Protein AF-X0TCY0-F1 (afdb_monomer)

pLDDT: mean 92.56, std 8.71, range [59.94, 98.56]

Organism: NCBI:txid412755

Solvent-accessible surface area (backbone atoms only — not comparable to full-atom values): 6454 Å² total; per-residue (Å²): 136,82,58,41,29,69,53,52,57,74,66,61,34,48,42,77,73,47,70,64,44,73,56,98,92,43,75,34,24,48,36,76,62,49,68,42,81,52,75,36,72,48,102,78,69,76,62,90,75,84,87,73,56,91,95,53,85,83,79,42,33,34,67,39,31,38,50,35,50,77,89,43,71,47,78,56,75,75,55,64,82,42,45,78,70,76,48,79,80,80,65,59,70,43,55,47,57,42,70,48,58,53,103

Radius of gyration: 14.1 Å; Cα contacts (8 Å, |Δi|>4): 153; chains: 1; bounding box: 35×25×37 Å

InterPro domains:
  IPR011962 dCTP deaminase [PF22769] (52-103)
  IPR033704 dUTPase, trimeric [cd07557] (33-103)
  IPR036157 dUTPase-like superfamily [G3DSA:2.70.40.10] (1-103)
  IPR036157 dUTPase-like superfamily [SSF51283] (1-103)

Sequence (103 aa):
MILSGHTIRELQIISPFKERTKEFGMTHGLGPAGYDVRVEFDAIGCLS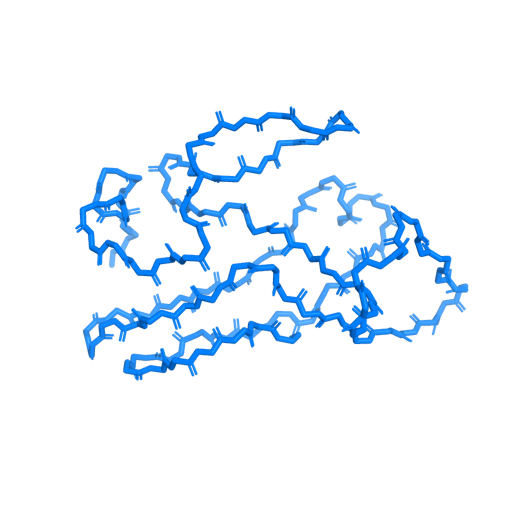VMNISSNGFLLCSTIEQFHMPDDVMGIVHDKSSWARKGLTVQNTVIEPGWCGYLT

Structure (mmCIF, N/CA/C/O backbone):
data_AF-X0TCY0-F1
#
_entry.id   AF-X0TCY0-F1
#
loop_
_atom_site.group_PDB
_atom_site.id
_atom_site.type_symbol
_atom_site.label_atom_id
_atom_site.label_alt_id
_atom_site.label_comp_id
_atom_site.label_asym_id
_atom_site.label_entity_id
_atom_site.label_seq_id
_atom_site.pdbx_PDB_ins_code
_atom_site.Cartn_x
_atom_site.Cartn_y
_atom_site.Cartn_z
_atom_site.occupancy
_atom_site.B_iso_or_equiv
_atom_site.auth_seq_id
_atom_site.auth_comp_id
_atom_site.auth_asym_id
_atom_site.auth_atom_id
_atom_site.pdbx_PDB_model_num
ATOM 1 N N . MET A 1 1 ? -17.075 5.766 1.710 1.00 91.38 1 MET A N 1
ATOM 2 C CA . MET A 1 1 ? -16.312 6.968 2.134 1.00 91.38 1 MET A CA 1
ATOM 3 C C . MET A 1 1 ? -14.829 6.629 2.092 1.00 91.38 1 MET A C 1
ATOM 5 O O . MET A 1 1 ? -14.519 5.447 2.115 1.00 91.38 1 MET A O 1
ATOM 9 N N . ILE A 1 2 ? -13.932 7.617 2.017 1.00 97.38 2 ILE A N 1
ATOM 10 C CA . ILE A 1 2 ? -12.482 7.378 2.126 1.00 97.38 2 ILE A CA 1
ATOM 11 C C . ILE A 1 2 ? -12.079 7.547 3.593 1.00 97.38 2 ILE A C 1
ATOM 13 O O . ILE A 1 2 ? -12.479 8.527 4.224 1.00 97.38 2 ILE A O 1
ATOM 17 N N . LEU A 1 3 ? -11.317 6.594 4.133 1.00 98.12 3 LEU A N 1
ATOM 18 C CA . LEU A 1 3 ? -10.829 6.662 5.508 1.00 98.12 3 LEU A CA 1
ATOM 19 C C . LEU A 1 3 ? -9.794 7.780 5.659 1.00 98.12 3 LEU A C 1
ATOM 21 O O . LEU A 1 3 ? -8.911 7.953 4.819 1.00 98.12 3 LEU A O 1
ATOM 25 N N . SER A 1 4 ? -9.889 8.530 6.756 1.00 98.44 4 SER A N 1
ATOM 26 C CA . SER A 1 4 ? -8.870 9.518 7.107 1.00 98.44 4 SER A CA 1
ATOM 27 C C . SER A 1 4 ? -7.579 8.829 7.554 1.00 98.44 4 SER A C 1
ATOM 29 O O . SER A 1 4 ? -7.606 7.699 8.041 1.00 98.44 4 SER A O 1
ATOM 31 N N . GLY A 1 5 ? -6.447 9.529 7.478 1.00 97.94 5 GLY A N 1
ATOM 32 C CA . GLY A 1 5 ? -5.181 9.029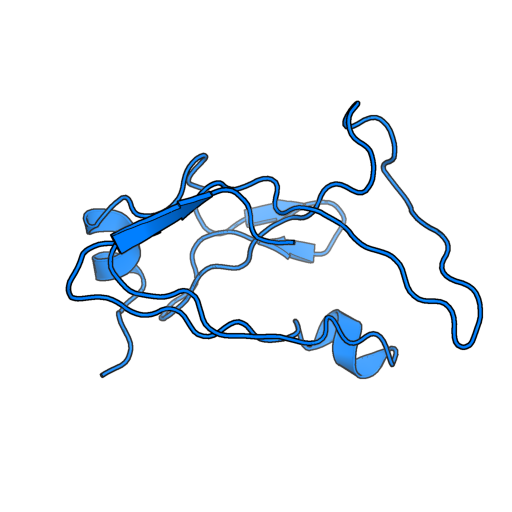 8.015 1.00 97.94 5 GLY A CA 1
ATOM 33 C C . GLY A 1 5 ? -5.262 8.696 9.511 1.00 97.94 5 GLY A C 1
ATOM 34 O O . GLY A 1 5 ? -4.673 7.719 9.957 1.00 97.94 5 GLY A O 1
ATOM 35 N N . HIS A 1 6 ? -6.053 9.450 10.283 1.00 98.19 6 HIS A N 1
ATOM 36 C CA . HIS A 1 6 ? -6.303 9.138 11.692 1.00 98.19 6 HIS A CA 1
ATOM 37 C C . HIS A 1 6 ? -6.982 7.776 11.851 1.00 98.19 6 HIS A C 1
ATOM 39 O O . HIS A 1 6 ? -6.500 6.933 12.597 1.00 98.19 6 HIS A O 1
ATOM 45 N N . THR A 1 7 ? -8.046 7.536 11.0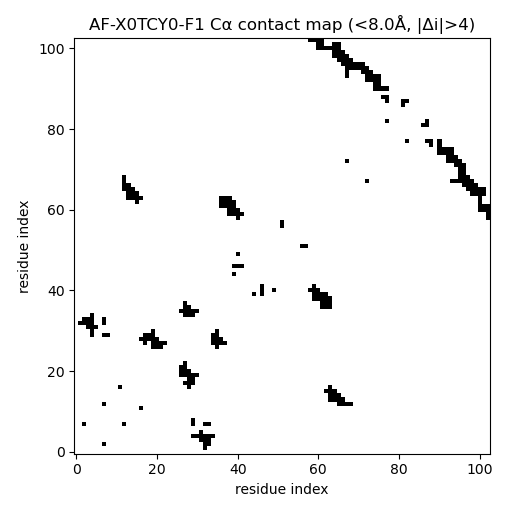85 1.00 98.38 7 THR A N 1
ATOM 46 C CA . THR A 1 7 ? -8.790 6.272 11.109 1.00 98.38 7 THR A CA 1
ATOM 47 C C . THR A 1 7 ? -7.926 5.099 10.646 1.00 98.38 7 THR A C 1
ATOM 49 O O . THR A 1 7 ? -7.926 4.053 11.282 1.00 98.38 7 THR A O 1
ATOM 52 N N . ILE A 1 8 ? -7.139 5.274 9.577 1.00 98.25 8 ILE A N 1
ATOM 53 C CA . ILE A 1 8 ? -6.198 4.246 9.096 1.00 98.25 8 ILE A CA 1
ATOM 54 C C . ILE A 1 8 ? -5.191 3.885 10.194 1.00 98.25 8 ILE A C 1
ATOM 56 O O . ILE A 1 8 ? -4.905 2.706 10.400 1.00 98.25 8 ILE A O 1
ATOM 60 N N . ARG A 1 9 ? -4.673 4.889 10.915 1.00 97.62 9 ARG A N 1
ATOM 61 C CA . ARG A 1 9 ? -3.785 4.670 12.059 1.00 97.62 9 ARG A CA 1
ATOM 62 C C . ARG A 1 9 ? -4.497 3.882 13.155 1.00 97.62 9 ARG A C 1
ATOM 64 O O . ARG A 1 9 ? -3.938 2.907 13.630 1.00 97.62 9 ARG A O 1
ATOM 71 N N . GLU A 1 10 ? -5.701 4.263 13.562 1.00 98.12 10 GLU A N 1
ATOM 72 C CA . GLU A 1 10 ? -6.418 3.589 14.656 1.00 98.12 10 GLU A CA 1
ATOM 73 C C . GLU A 1 10 ? -6.769 2.132 14.351 1.00 98.12 10 GLU A C 1
ATOM 75 O O . GLU A 1 10 ? -6.673 1.288 15.238 1.00 98.12 10 GLU A O 1
ATOM 80 N N . LEU A 1 11 ? -7.122 1.823 13.102 1.00 97.50 11 LEU A N 1
ATOM 81 C CA . LEU A 1 11 ? -7.499 0.468 12.696 1.00 97.50 11 LEU A CA 1
ATOM 82 C C . LEU A 1 11 ? -6.321 -0.520 12.679 1.00 97.50 11 LEU A C 1
ATOM 84 O O . LEU A 1 11 ? -6.558 -1.719 12.601 1.00 97.50 11 LEU A O 1
ATOM 88 N N . GLN A 1 12 ? -5.069 -0.042 12.741 1.00 96.88 12 GLN A N 1
ATOM 89 C CA . GLN A 1 12 ? -3.861 -0.885 12.796 1.00 96.88 12 GLN A CA 1
ATOM 90 C C . GLN A 1 12 ? -3.807 -1.964 11.690 1.00 96.88 12 GLN A C 1
ATOM 92 O O . GLN A 1 12 ? -3.285 -3.057 11.887 1.00 96.88 12 GLN A O 1
ATOM 97 N N . ILE A 1 13 ? -4.319 -1.630 10.499 1.00 97.38 13 ILE A N 1
ATOM 98 C CA . ILE A 1 13 ? -4.454 -2.542 9.347 1.00 97.38 13 ILE A CA 1
ATOM 99 C C . ILE A 1 13 ? -3.086 -3.003 8.813 1.00 97.38 13 ILE A C 1
ATOM 101 O O . ILE A 1 13 ? -2.978 -4.056 8.195 1.00 97.38 13 ILE A O 1
ATOM 105 N N . ILE A 1 14 ? -2.037 -2.200 9.008 1.00 98.31 14 ILE A N 1
ATOM 106 C CA . ILE A 1 14 ? -0.775 -2.292 8.265 1.00 98.31 14 ILE A CA 1
ATOM 107 C C . ILE A 1 14 ? 0.387 -2.536 9.229 1.00 98.31 14 ILE A C 1
ATOM 109 O O . ILE A 1 14 ? 0.552 -1.790 10.196 1.00 98.31 14 ILE A O 1
ATOM 113 N N . SER A 1 15 ? 1.235 -3.525 8.936 1.00 97.81 15 SER A N 1
ATOM 114 C CA . SER A 1 15 ? 2.433 -3.843 9.720 1.00 97.81 15 SER A CA 1
ATOM 115 C C . SER A 1 15 ? 3.641 -4.162 8.823 1.00 97.81 15 SER A C 1
ATOM 117 O O . SER A 1 15 ? 3.521 -5.018 7.956 1.00 97.81 15 SER A O 1
ATOM 119 N N . PRO A 1 16 ? 4.820 -3.540 9.014 1.00 97.25 16 PRO A N 1
ATOM 120 C CA . PRO A 1 16 ? 5.101 -2.506 10.002 1.00 97.25 16 PRO A CA 1
ATOM 121 C C . PRO A 1 16 ? 4.448 -1.168 9.630 1.00 97.25 16 PRO A C 1
ATOM 123 O O . PRO A 1 16 ? 4.606 -0.667 8.518 1.00 97.25 16 PRO A O 1
ATOM 126 N N . PHE A 1 17 ? 3.773 -0.543 10.595 1.00 98.00 17 PHE A N 1
ATOM 127 C CA . PHE A 1 17 ? 3.201 0.787 10.409 1.00 98.00 17 PHE A CA 1
ATOM 128 C C . PHE A 1 17 ? 4.287 1.870 10.453 1.00 98.00 17 PHE A C 1
ATOM 130 O O . PHE A 1 17 ? 5.160 1.875 11.330 1.00 98.00 17 PHE A O 1
ATOM 137 N N . LYS A 1 18 ? 4.220 2.827 9.528 1.00 98.00 18 LYS A N 1
ATOM 138 C CA . LYS A 1 18 ? 5.101 3.993 9.468 1.00 98.00 18 LYS A CA 1
ATOM 139 C C . LYS A 1 18 ? 4.293 5.277 9.381 1.00 98.00 18 LYS A C 1
ATOM 141 O O . LYS A 1 18 ? 3.442 5.455 8.509 1.00 98.00 18 LYS A O 1
ATOM 146 N N . GLU A 1 19 ? 4.643 6.215 10.254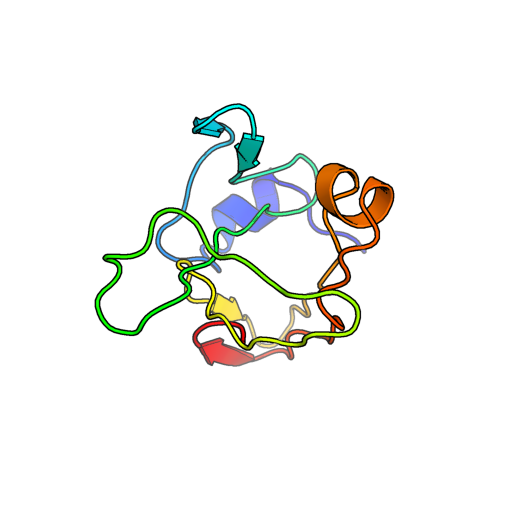 1.00 97.75 19 GLU A N 1
ATOM 147 C CA . GLU A 1 19 ? 4.280 7.614 10.067 1.00 97.75 19 GLU A CA 1
ATOM 148 C C . GLU A 1 19 ? 4.896 8.166 8.786 1.00 97.75 19 GLU A C 1
ATOM 150 O O . GLU A 1 19 ? 5.884 7.635 8.266 1.00 97.75 19 GLU A O 1
ATOM 155 N N . ARG A 1 20 ? 4.313 9.257 8.285 1.00 97.44 20 ARG A N 1
ATOM 156 C CA . ARG A 1 20 ? 4.782 9.873 7.049 1.00 97.44 20 ARG A CA 1
ATOM 157 C C . ARG A 1 20 ? 6.254 10.242 7.158 1.00 97.44 20 ARG A C 1
ATOM 159 O O . ARG A 1 20 ? 6.637 11.073 7.979 1.00 97.44 20 ARG A O 1
ATOM 166 N N . THR A 1 21 ? 7.065 9.672 6.282 1.00 97.31 21 THR A N 1
ATOM 167 C CA . THR A 1 21 ? 8.501 9.935 6.251 1.00 97.31 21 THR A CA 1
ATOM 168 C C . THR A 1 21 ? 9.021 9.949 4.818 1.00 97.31 21 THR A C 1
ATOM 170 O O . THR A 1 21 ? 8.264 9.778 3.854 1.00 97.31 21 THR A O 1
ATOM 173 N N . LYS A 1 22 ? 10.315 10.223 4.661 1.00 95.81 22 LYS A N 1
ATOM 174 C CA . LYS A 1 22 ? 11.006 10.282 3.378 1.00 95.81 22 LYS A CA 1
ATOM 175 C C . LYS A 1 22 ? 12.290 9.468 3.448 1.00 95.81 22 LYS A C 1
ATOM 177 O O . LYS A 1 22 ? 13.115 9.689 4.326 1.00 95.81 22 LYS A O 1
ATOM 182 N N . GLU A 1 23 ? 12.472 8.584 2.479 1.00 89.81 23 GLU A N 1
ATOM 183 C CA . GLU A 1 23 ? 13.640 7.715 2.359 1.00 89.81 23 GLU A CA 1
ATOM 184 C C . GLU A 1 23 ? 14.109 7.722 0.901 1.00 89.81 23 GLU A C 1
ATOM 186 O O . GLU A 1 23 ? 13.286 7.749 -0.014 1.00 89.81 23 GLU A O 1
ATOM 191 N N . PHE A 1 24 ? 15.421 7.819 0.669 1.00 86.94 24 PHE A N 1
ATOM 192 C CA . PHE A 1 24 ? 16.019 7.924 -0.676 1.00 86.94 24 PHE A CA 1
ATOM 193 C C . PHE A 1 24 ? 15.347 8.950 -1.611 1.00 86.94 24 PHE A C 1
ATOM 195 O O . PHE A 1 24 ? 15.255 8.762 -2.821 1.00 86.94 24 PHE A O 1
ATOM 202 N N . GLY A 1 25 ? 14.845 10.060 -1.064 1.00 90.31 25 GLY A N 1
ATOM 203 C CA . GLY A 1 25 ? 14.191 11.091 -1.872 1.00 90.31 25 GLY A CA 1
ATOM 204 C C . GLY A 1 25 ? 12.690 10.877 -2.126 1.00 90.31 25 GLY A C 1
ATOM 205 O O . GLY A 1 25 ? 12.057 11.793 -2.654 1.00 90.31 25 GLY A O 1
ATOM 206 N N . MET A 1 26 ? 12.099 9.754 -1.706 1.00 92.19 26 MET A N 1
ATOM 207 C CA . MET A 1 26 ? 10.683 9.414 -1.910 1.00 92.19 26 MET A CA 1
ATOM 208 C C . MET A 1 26 ? 9.919 9.338 -0.584 1.00 92.19 26 MET A C 1
ATOM 210 O O . MET A 1 26 ? 10.444 8.855 0.415 1.00 92.19 26 MET A O 1
ATOM 214 N N . THR A 1 27 ? 8.674 9.819 -0.556 1.00 96.75 27 THR A N 1
ATOM 215 C CA . THR A 1 27 ? 7.827 9.706 0.642 1.00 96.75 27 THR A CA 1
ATOM 216 C C . THR A 1 27 ? 7.119 8.359 0.709 1.00 96.75 27 THR A C 1
ATOM 218 O O . THR A 1 27 ? 6.624 7.888 -0.321 1.00 96.75 27 THR A O 1
ATOM 221 N N . HIS A 1 28 ? 6.997 7.814 1.918 1.00 97.50 28 HIS A N 1
ATOM 222 C CA . HIS A 1 28 ? 6.176 6.642 2.223 1.00 97.50 28 HIS A CA 1
ATOM 223 C C . HIS A 1 28 ? 5.468 6.784 3.589 1.00 97.50 28 HIS A C 1
ATOM 225 O O . HIS A 1 28 ? 5.688 7.772 4.302 1.00 97.50 28 HIS A O 1
ATOM 231 N N . GLY A 1 29 ? 4.632 5.807 3.947 1.00 98.19 29 GLY A N 1
ATOM 232 C CA . GLY A 1 29 ? 3.885 5.765 5.205 1.00 98.19 29 GLY A CA 1
ATOM 233 C C . GLY A 1 29 ? 2.539 6.491 5.149 1.00 98.19 29 GLY A C 1
ATOM 234 O O . GLY A 1 29 ? 1.977 6.735 4.078 1.00 98.19 29 GLY A O 1
ATOM 235 N N . LEU A 1 30 ? 2.013 6.835 6.325 1.00 98.56 30 LEU A N 1
ATOM 236 C CA . LEU A 1 30 ? 0.670 7.392 6.480 1.00 98.56 30 LEU A CA 1
ATOM 237 C C . LEU A 1 30 ? 0.471 8.724 5.731 1.00 98.56 30 LEU A C 1
ATOM 239 O O . LEU A 1 30 ? 1.169 9.712 5.957 1.00 98.56 30 LEU A O 1
ATOM 243 N N . GLY A 1 31 ? -0.539 8.777 4.869 1.00 97.56 31 GLY A N 1
ATOM 244 C CA . GLY A 1 31 ? -1.027 9.992 4.226 1.00 97.56 31 GLY A CA 1
ATOM 245 C C . GLY A 1 31 ? -2.298 10.545 4.886 1.00 97.56 31 GLY A C 1
ATOM 246 O O . GLY A 1 31 ? -2.851 9.943 5.803 1.00 97.56 31 GLY A O 1
ATOM 247 N N . PRO A 1 32 ? -2.820 11.687 4.401 1.00 97.50 32 PRO A N 1
ATOM 248 C CA . PRO A 1 32 ? -4.053 12.276 4.933 1.00 97.50 32 PRO A CA 1
ATOM 249 C C . PRO A 1 32 ? -5.301 11.397 4.759 1.00 97.50 32 PRO A C 1
ATOM 251 O O . PRO A 1 32 ? -6.246 11.534 5.531 1.00 97.50 32 PRO A O 1
ATOM 254 N N . ALA A 1 33 ? -5.314 10.528 3.744 1.00 97.56 33 ALA A N 1
ATOM 255 C CA . ALA A 1 33 ? -6.452 9.679 3.381 1.00 97.56 33 ALA A CA 1
ATOM 256 C C . ALA A 1 33 ? -6.004 8.381 2.676 1.00 97.56 33 ALA A C 1
ATOM 258 O O . ALA A 1 33 ? -6.634 7.914 1.733 1.00 97.56 33 ALA A O 1
ATOM 259 N N . GLY A 1 34 ? -4.842 7.855 3.063 1.00 97.69 34 GLY A N 1
ATOM 260 C CA . GLY A 1 34 ? -4.240 6.682 2.434 1.00 97.69 34 GLY A CA 1
ATOM 261 C C . GLY A 1 34 ? -2.909 6.325 3.081 1.00 97.69 34 GLY A C 1
ATOM 262 O O . GLY A 1 34 ? -2.491 6.975 4.040 1.00 97.69 34 GLY A O 1
ATOM 263 N N . TYR A 1 35 ? -2.234 5.315 2.545 1.00 98.38 35 TYR A N 1
ATOM 264 C CA . TYR A 1 35 ? -0.939 4.859 3.035 1.00 98.38 35 TYR A CA 1
ATOM 265 C C . TYR A 1 35 ? -0.029 4.522 1.850 1.00 98.38 35 TYR A C 1
ATOM 267 O O . TYR A 1 35 ? -0.401 3.738 0.981 1.00 98.38 35 TYR A O 1
ATOM 275 N N . ASP A 1 36 ? 1.150 5.138 1.797 1.00 97.94 36 ASP A N 1
ATOM 276 C CA . ASP A 1 36 ? 2.159 4.867 0.774 1.00 97.94 36 ASP A CA 1
ATOM 277 C C . ASP A 1 36 ? 3.001 3.647 1.212 1.00 97.94 36 ASP A C 1
ATOM 279 O O . ASP A 1 36 ? 3.843 3.772 2.106 1.00 97.94 36 ASP A O 1
ATOM 283 N N . VAL A 1 37 ? 2.790 2.485 0.590 1.00 96.56 37 VAL A N 1
ATOM 284 C CA . VAL A 1 37 ? 3.569 1.258 0.854 1.00 96.56 37 VAL A CA 1
ATOM 285 C C . VAL A 1 37 ? 4.968 1.300 0.243 1.00 96.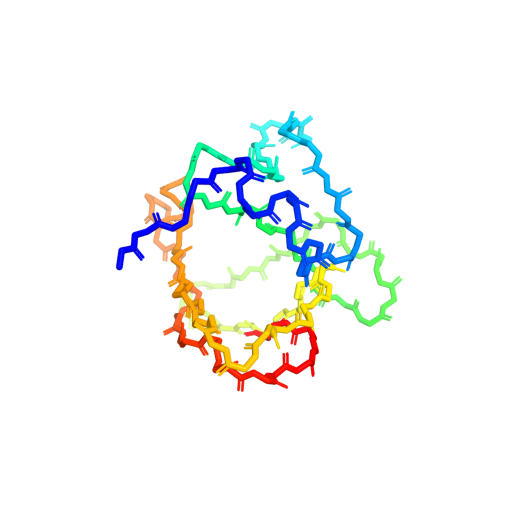56 37 VAL A C 1
ATOM 287 O O . VAL A 1 37 ? 5.248 2.059 -0.693 1.00 96.56 37 VAL A O 1
ATOM 290 N N . ARG A 1 38 ? 5.849 0.453 0.767 1.00 94.25 38 ARG A N 1
ATOM 291 C CA . ARG A 1 38 ? 7.165 0.151 0.199 1.00 94.25 38 ARG A CA 1
ATOM 292 C C . ARG A 1 38 ? 7.141 -1.244 -0.409 1.00 94.25 38 ARG A C 1
ATOM 294 O O . ARG A 1 38 ? 6.316 -2.066 -0.027 1.00 94.25 38 ARG A O 1
ATOM 301 N N . VAL A 1 39 ? 8.065 -1.507 -1.327 1.00 91.44 39 VAL A N 1
ATOM 302 C CA . VAL A 1 39 ? 8.183 -2.799 -2.010 1.00 91.44 39 VAL A CA 1
ATOM 303 C C . VAL A 1 39 ? 9.585 -3.376 -1.858 1.00 91.44 39 VAL A C 1
ATOM 305 O O . VAL A 1 39 ? 10.561 -2.625 -1.806 1.00 91.44 39 VAL A O 1
ATOM 308 N N . GLU A 1 40 ? 9.663 -4.700 -1.810 1.00 88.75 40 GLU A N 1
ATOM 309 C CA . GLU A 1 40 ? 10.885 -5.493 -1.918 1.00 88.75 40 GLU A CA 1
ATOM 310 C C . GLU A 1 40 ? 10.853 -6.336 -3.201 1.00 88.75 40 GLU A C 1
ATOM 312 O O . GLU A 1 40 ? 9.799 -6.804 -3.635 1.00 88.75 40 GLU A O 1
ATOM 317 N N . PHE A 1 41 ? 12.013 -6.484 -3.845 1.00 82.19 41 PHE A N 1
ATOM 318 C CA . PHE A 1 41 ? 12.137 -7.112 -5.168 1.00 82.19 41 PHE A CA 1
ATOM 319 C C . PHE A 1 41 ? 12.741 -8.521 -5.123 1.00 82.19 41 PHE A C 1
ATOM 321 O O . PHE A 1 41 ? 12.772 -9.204 -6.145 1.00 82.19 41 PHE A O 1
ATOM 328 N N . ASP A 1 42 ? 13.238 -8.962 -3.967 1.00 73.62 42 ASP A N 1
ATOM 329 C CA . ASP A 1 42 ? 13.782 -10.298 -3.757 1.00 73.62 42 ASP A CA 1
ATOM 330 C C . ASP A 1 42 ? 13.367 -10.867 -2.396 1.00 73.62 42 ASP A C 1
ATOM 332 O O . ASP A 1 42 ? 13.160 -10.145 -1.428 1.00 73.62 42 ASP A O 1
ATOM 336 N N . ALA A 1 43 ? 13.295 -12.197 -2.304 1.00 59.94 43 ALA A N 1
ATOM 337 C CA . ALA A 1 43 ? 12.919 -12.899 -1.073 1.00 59.94 43 ALA A CA 1
ATOM 338 C C . ALA A 1 43 ? 13.933 -12.731 0.081 1.00 59.94 43 ALA A C 1
ATOM 340 O O . ALA A 1 43 ? 13.706 -13.232 1.179 1.00 59.94 43 ALA A O 1
ATOM 341 N N . ILE A 1 44 ? 15.079 -12.095 -0.183 1.00 63.69 44 ILE A N 1
ATOM 342 C CA . ILE A 1 44 ? 16.189 -11.913 0.764 1.00 63.69 44 ILE A CA 1
ATOM 343 C C . ILE A 1 44 ? 16.325 -10.431 1.176 1.00 63.69 44 ILE A C 1
ATOM 345 O O . ILE A 1 44 ? 17.179 -10.103 1.999 1.00 63.69 44 ILE A O 1
ATOM 349 N N . GLY A 1 45 ? 15.515 -9.523 0.616 1.00 61.72 45 GLY A N 1
ATOM 350 C CA . GLY A 1 45 ? 15.540 -8.085 0.910 1.00 61.72 45 GLY A CA 1
ATOM 351 C C . GLY A 1 45 ? 16.879 -7.393 0.614 1.00 61.72 45 GLY A C 1
ATOM 352 O O . GLY A 1 45 ? 17.201 -6.381 1.240 1.00 61.72 45 GLY A O 1
ATOM 353 N N . CYS A 1 46 ? 17.705 -7.952 -0.275 1.00 62.00 46 CYS A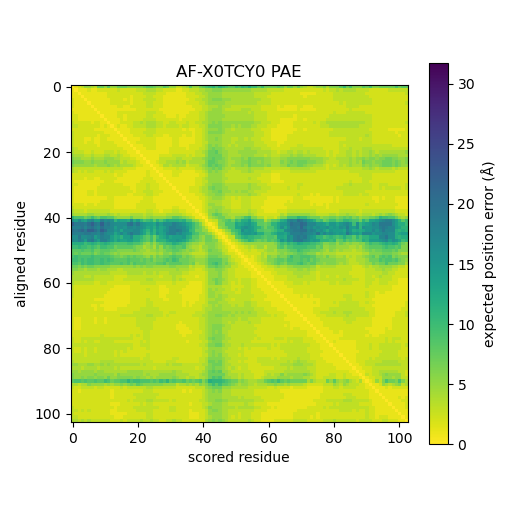 N 1
ATOM 354 C CA . CYS A 1 46 ? 19.078 -7.496 -0.508 1.00 62.00 46 CYS A CA 1
ATOM 355 C C . CYS A 1 46 ? 19.185 -6.502 -1.669 1.00 62.00 46 CYS A C 1
ATOM 357 O O . CYS A 1 46 ? 20.149 -5.730 -1.737 1.00 62.00 46 CYS A O 1
ATOM 359 N N . LEU A 1 47 ? 18.218 -6.503 -2.588 1.00 66.81 47 LEU A N 1
ATOM 360 C CA . LEU A 1 47 ? 18.224 -5.603 -3.735 1.00 66.81 47 LEU A CA 1
ATOM 361 C C . LEU A 1 47 ? 17.637 -4.233 -3.379 1.00 66.81 47 LEU A C 1
ATOM 363 O O . LEU A 1 47 ? 16.439 -4.078 -3.161 1.00 66.81 47 LEU A O 1
ATOM 367 N N . SER A 1 48 ? 18.490 -3.207 -3.400 1.00 68.69 48 SER A N 1
ATOM 368 C CA . SER A 1 48 ? 18.089 -1.806 -3.202 1.00 68.69 48 SER A CA 1
ATOM 369 C C . SER A 1 48 ? 17.653 -1.097 -4.489 1.00 68.69 48 SER A C 1
ATOM 371 O O . SER A 1 48 ? 17.022 -0.041 -4.434 1.00 68.69 48 SER A O 1
ATOM 373 N N . VAL A 1 49 ? 17.994 -1.655 -5.655 1.00 75.31 49 VAL A N 1
ATOM 374 C CA . VAL A 1 49 ? 17.668 -1.107 -6.977 1.00 75.31 49 VAL A CA 1
ATOM 375 C C . VAL A 1 49 ? 17.324 -2.253 -7.915 1.00 75.31 49 VAL A C 1
ATOM 377 O O . VAL A 1 49 ? 18.028 -3.260 -7.950 1.00 75.31 49 VAL A O 1
ATOM 380 N N . MET A 1 50 ? 16.277 -2.063 -8.715 1.00 79.75 50 MET A N 1
ATOM 381 C CA . MET A 1 50 ? 15.855 -3.020 -9.728 1.00 79.75 50 MET A CA 1
ATOM 382 C C . MET A 1 50 ? 15.803 -2.362 -11.104 1.00 79.75 50 MET A C 1
ATOM 384 O O . MET A 1 50 ? 15.295 -1.249 -11.254 1.00 79.75 50 MET A O 1
ATOM 388 N N . ASN A 1 51 ? 16.337 -3.057 -12.108 1.00 84.19 51 ASN A N 1
ATOM 389 C CA . ASN A 1 51 ? 16.336 -2.603 -13.494 1.00 84.19 51 ASN A CA 1
ATOM 390 C C . ASN A 1 51 ? 15.277 -3.374 -14.275 1.00 84.19 51 ASN A C 1
ATOM 392 O O . ASN A 1 51 ? 15.392 -4.584 -14.458 1.00 84.19 51 ASN A O 1
ATOM 396 N N . ILE A 1 52 ? 14.266 -2.659 -14.759 1.00 86.12 52 ILE A N 1
ATOM 397 C CA . ILE A 1 52 ? 13.226 -3.209 -15.628 1.00 86.12 52 ILE A CA 1
ATOM 398 C C . ILE A 1 52 ? 13.540 -2.746 -17.051 1.00 86.12 52 ILE A C 1
ATOM 400 O O . ILE A 1 52 ? 13.713 -1.550 -17.299 1.00 86.12 52 ILE A O 1
ATOM 404 N N . SER A 1 53 ? 13.671 -3.689 -17.983 1.00 89.19 53 SER A N 1
ATOM 405 C CA . SER A 1 53 ? 13.874 -3.377 -19.399 1.00 89.19 53 SER A CA 1
ATOM 406 C C . SER A 1 53 ? 12.641 -2.693 -19.997 1.00 89.19 53 SER A C 1
ATOM 408 O O . SER A 1 53 ? 11.543 -2.744 -19.444 1.00 89.19 53 SER A O 1
ATOM 410 N N . SER A 1 54 ? 12.798 -2.057 -21.161 1.00 88.19 54 SER A N 1
ATOM 411 C CA . SER A 1 54 ? 11.640 -1.551 -21.907 1.00 88.19 54 SER A CA 1
ATOM 412 C C . SER A 1 54 ? 10.665 -2.699 -22.193 1.00 88.19 54 SER A C 1
ATOM 414 O O . SER A 1 54 ? 11.084 -3.762 -22.649 1.00 88.19 54 SER A O 1
ATOM 416 N N . ASN A 1 55 ? 9.381 -2.481 -21.897 1.00 87.62 55 ASN A N 1
ATOM 417 C CA . ASN A 1 55 ? 8.308 -3.484 -21.959 1.00 87.62 55 ASN A CA 1
ATOM 418 C C . ASN A 1 55 ? 8.499 -4.696 -21.024 1.00 87.62 55 ASN A C 1
ATOM 420 O O . ASN A 1 55 ? 7.813 -5.704 -21.181 1.00 87.62 55 ASN A O 1
ATOM 424 N N . GLY A 1 56 ? 9.430 -4.618 -20.072 1.00 88.75 56 GLY A N 1
ATOM 425 C CA . GLY A 1 56 ? 9.612 -5.626 -19.037 1.00 88.75 56 GLY A CA 1
ATOM 426 C C . GLY A 1 56 ? 8.516 -5.562 -17.972 1.00 88.75 56 GLY A C 1
ATOM 427 O O . GLY A 1 56 ? 7.901 -4.520 -17.747 1.00 88.75 56 GLY A O 1
ATOM 428 N N . PHE A 1 57 ? 8.306 -6.686 -17.293 1.00 89.62 57 PHE A N 1
ATOM 429 C CA . PHE A 1 57 ? 7.412 -6.822 -16.148 1.00 89.62 57 PHE A CA 1
ATOM 430 C C . PHE A 1 57 ? 8.138 -7.576 -15.036 1.00 89.62 57 PHE A C 1
ATOM 432 O O . PHE A 1 57 ? 8.980 -8.435 -15.308 1.00 89.62 57 PHE A O 1
ATOM 439 N N . LEU A 1 58 ? 7.815 -7.247 -13.791 1.00 88.75 58 LEU A N 1
ATOM 440 C CA . LEU A 1 58 ? 8.386 -7.867 -12.609 1.00 88.75 58 LEU A CA 1
ATOM 441 C C . LEU A 1 58 ? 7.327 -7.901 -11.506 1.00 88.75 58 LEU A C 1
ATOM 443 O O . LEU A 1 58 ? 6.587 -6.935 -11.346 1.00 88.75 58 LEU A O 1
ATOM 447 N N . LEU A 1 59 ? 7.311 -8.988 -10.737 1.00 90.00 59 LEU A N 1
ATOM 448 C CA . LEU A 1 59 ? 6.567 -9.074 -9.484 1.00 90.00 59 LEU A CA 1
ATOM 449 C C . LEU A 1 59 ? 7.439 -8.584 -8.325 1.00 90.00 59 LEU A C 1
ATOM 451 O O . LEU A 1 59 ? 8.627 -8.901 -8.259 1.00 90.00 59 LEU A O 1
ATOM 455 N N . CYS A 1 60 ? 6.840 -7.846 -7.404 1.00 90.44 60 CYS A N 1
ATOM 456 C CA . CYS A 1 60 ? 7.443 -7.476 -6.128 1.00 90.44 60 CYS A CA 1
ATOM 457 C C . CYS A 1 60 ? 6.459 -7.810 -5.013 1.00 90.44 60 CYS A C 1
ATOM 459 O O . CYS A 1 60 ? 5.319 -8.128 -5.300 1.00 90.44 60 CYS A O 1
ATOM 461 N N . SER A 1 61 ? 6.879 -7.735 -3.758 1.00 92.00 61 SER A N 1
ATOM 462 C CA . SER A 1 61 ? 5.937 -7.778 -2.638 1.00 92.00 61 SER A CA 1
ATOM 463 C C . SER A 1 61 ? 6.002 -6.469 -1.877 1.00 92.00 61 SER A C 1
ATOM 465 O O . SER A 1 61 ? 7.058 -5.832 -1.828 1.00 92.00 61 SER A O 1
ATOM 467 N N . THR A 1 62 ? 4.906 -6.043 -1.255 1.00 94.88 62 THR A N 1
ATOM 468 C CA . THR A 1 62 ? 5.000 -4.972 -0.264 1.00 94.88 62 THR A CA 1
ATOM 469 C C . THR A 1 62 ? 5.824 -5.424 0.930 1.00 94.88 62 THR A C 1
ATOM 471 O O . THR A 1 62 ? 5.756 -6.576 1.342 1.00 94.88 62 THR A O 1
ATOM 474 N N . ILE A 1 63 ? 6.568 -4.494 1.526 1.00 94.75 63 ILE A N 1
ATOM 475 C CA . ILE A 1 63 ? 7.229 -4.731 2.817 1.00 94.75 63 ILE A CA 1
ATOM 476 C C . ILE A 1 63 ? 6.174 -4.778 3.927 1.00 94.75 63 ILE A C 1
ATOM 478 O O . ILE A 1 63 ? 6.301 -5.510 4.908 1.00 94.75 63 ILE A O 1
ATOM 482 N N . GLU A 1 64 ? 5.129 -3.963 3.792 1.00 97.44 64 GLU A N 1
ATOM 483 C CA . GLU A 1 64 ? 4.004 -3.963 4.709 1.00 97.44 64 GLU A CA 1
ATOM 484 C C . GLU A 1 64 ? 3.028 -5.112 4.427 1.00 97.44 64 GLU A C 1
ATOM 486 O O . GLU A 1 64 ? 2.557 -5.292 3.303 1.00 97.44 64 GLU A O 1
ATOM 491 N N . GLN A 1 65 ? 2.692 -5.851 5.480 1.00 97.81 65 GLN A N 1
ATOM 492 C CA . GLN A 1 65 ? 1.604 -6.811 5.540 1.00 97.81 65 GLN A CA 1
ATOM 493 C C . GLN A 1 65 ? 0.309 -6.102 5.943 1.00 97.81 65 GLN A C 1
ATOM 495 O O . GLN A 1 65 ? 0.299 -5.262 6.849 1.00 97.81 65 GLN A O 1
ATOM 500 N N . PHE A 1 66 ? -0.790 -6.484 5.307 1.00 98.44 66 PHE A N 1
ATOM 501 C CA . PHE A 1 66 ? -2.128 -6.010 5.621 1.00 98.44 66 PHE A CA 1
ATOM 502 C C . PHE A 1 66 ? -2.905 -7.079 6.382 1.00 98.44 66 PHE A C 1
ATOM 504 O O . PHE A 1 66 ? -2.795 -8.266 6.081 1.00 98.44 66 PHE A O 1
ATOM 511 N N . HIS A 1 67 ? -3.720 -6.625 7.327 1.00 98.31 67 HIS A N 1
ATOM 512 C CA . HIS A 1 67 ? -4.758 -7.385 8.011 1.00 98.31 67 HIS A CA 1
ATOM 513 C C . HIS A 1 67 ? -6.046 -6.565 7.905 1.00 98.31 67 HIS A C 1
ATOM 515 O O . HIS A 1 67 ? -6.307 -5.687 8.731 1.00 98.31 67 HIS A O 1
ATOM 521 N N . MET A 1 68 ? -6.793 -6.769 6.820 1.00 98.44 68 MET A N 1
ATOM 522 C CA . MET A 1 68 ? -7.979 -5.972 6.511 1.00 98.44 68 MET A CA 1
ATOM 523 C C . MET A 1 68 ? -9.151 -6.355 7.425 1.00 98.44 68 MET A C 1
ATOM 525 O O . MET A 1 68 ? -9.460 -7.541 7.535 1.00 98.44 68 MET A O 1
ATOM 529 N N . PRO A 1 69 ? -9.846 -5.380 8.036 1.00 98.25 69 PRO A N 1
ATOM 530 C CA . PRO A 1 69 ? -11.143 -5.612 8.666 1.00 98.25 69 PRO A CA 1
ATOM 531 C C . PRO A 1 69 ? -12.188 -6.148 7.674 1.00 98.25 69 PRO A C 1
ATOM 533 O O . PRO A 1 69 ? -12.100 -5.890 6.472 1.00 98.25 69 PRO A O 1
ATOM 536 N N . ASP A 1 70 ? -13.217 -6.834 8.175 1.00 98.31 70 ASP A N 1
ATOM 537 C CA . ASP A 1 70 ? -14.309 -7.400 7.358 1.00 98.31 70 ASP A CA 1
ATOM 538 C C . ASP A 1 70 ? -15.226 -6.337 6.722 1.00 98.31 70 ASP A C 1
ATOM 540 O O . ASP A 1 70 ? -16.034 -6.642 5.844 1.00 98.31 70 ASP A O 1
ATOM 544 N N . ASP A 1 71 ? -15.111 -5.080 7.148 1.00 97.88 71 ASP A N 1
ATOM 545 C CA . ASP A 1 71 ? -15.911 -3.944 6.687 1.00 97.88 71 ASP A CA 1
ATOM 546 C C . ASP A 1 71 ? -15.087 -2.874 5.947 1.00 97.88 71 ASP A C 1
ATOM 548 O O . ASP A 1 71 ? -15.604 -1.800 5.620 1.00 97.88 71 ASP A O 1
ATOM 552 N N . VAL A 1 72 ? -13.816 -3.158 5.640 1.00 98.00 72 VAL A N 1
ATOM 553 C CA . VAL A 1 72 ? -12.908 -2.224 4.963 1.00 98.00 72 VAL A CA 1
ATOM 554 C C . VAL A 1 72 ? -12.326 -2.855 3.703 1.00 98.00 72 VAL A C 1
ATOM 556 O O . VAL A 1 72 ? -11.760 -3.938 3.732 1.00 98.00 72 VAL A O 1
ATOM 559 N N . MET A 1 73 ? -12.400 -2.119 2.595 1.00 98.12 73 MET A N 1
ATOM 560 C CA . MET A 1 73 ? -11.757 -2.460 1.326 1.00 98.12 73 MET A CA 1
ATOM 561 C C . MET A 1 73 ? -10.682 -1.423 0.992 1.00 98.12 73 MET A C 1
ATOM 563 O O . MET A 1 73 ? -10.886 -0.221 1.188 1.00 98.12 73 MET A O 1
ATOM 567 N N . GLY A 1 74 ? -9.546 -1.881 0.471 1.00 97.75 74 GLY A N 1
ATOM 568 C CA . GLY A 1 74 ? -8.477 -1.027 -0.050 1.00 97.75 74 GLY A CA 1
ATOM 569 C C . GLY A 1 74 ? -8.516 -0.930 -1.575 1.00 97.75 74 GLY A C 1
ATOM 570 O O . GLY A 1 74 ? -8.836 -1.902 -2.251 1.00 97.75 74 GLY A O 1
ATOM 571 N N . ILE A 1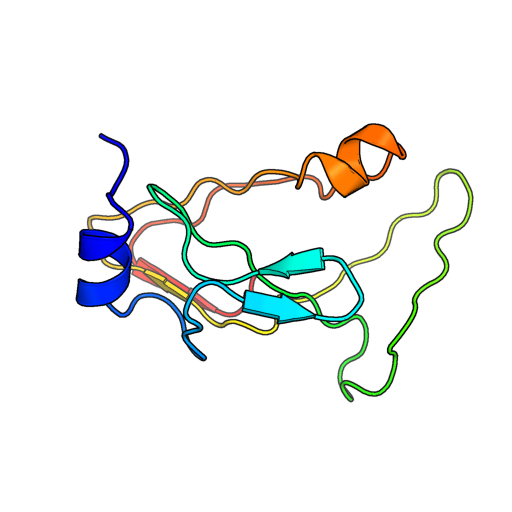 75 ? -8.148 0.224 -2.134 1.00 97.31 75 ILE A N 1
ATOM 572 C CA . ILE A 1 75 ? -7.901 0.386 -3.576 1.00 97.31 75 ILE A CA 1
ATOM 573 C C . ILE A 1 75 ? -6.444 0.802 -3.744 1.00 97.31 75 ILE A C 1
ATOM 575 O O . ILE A 1 75 ? -6.006 1.774 -3.123 1.00 97.31 75 ILE A O 1
ATOM 579 N N . VAL A 1 76 ? -5.695 0.066 -4.564 1.00 97.00 76 VAL A N 1
ATOM 580 C CA . VAL A 1 76 ? -4.272 0.338 -4.789 1.00 97.00 76 VAL A CA 1
ATOM 581 C C . VAL A 1 76 ? -4.111 1.307 -5.964 1.00 97.00 76 VAL A C 1
ATOM 583 O O . VAL A 1 76 ? -4.845 1.250 -6.953 1.00 97.00 76 VAL A O 1
ATOM 586 N N . HIS A 1 77 ? -3.166 2.238 -5.850 1.00 95.69 77 HIS A N 1
ATOM 587 C CA . HIS A 1 77 ? -2.887 3.229 -6.884 1.00 95.69 77 HIS A CA 1
ATOM 588 C C . HIS A 1 77 ? -1.389 3.449 -7.068 1.00 95.69 77 HIS A C 1
ATOM 590 O O . HIS A 1 77 ? -0.620 3.473 -6.105 1.00 95.69 77 HIS A O 1
ATOM 596 N N . ASP A 1 78 ? -0.999 3.728 -8.312 1.00 94.94 78 ASP A N 1
ATOM 597 C CA . ASP A 1 78 ? 0.367 4.112 -8.644 1.00 94.94 78 ASP A CA 1
ATOM 598 C C . ASP A 1 78 ? 0.737 5.443 -7.981 1.00 94.94 78 ASP A C 1
ATOM 600 O O . ASP A 1 78 ? 0.003 6.440 -8.031 1.00 94.94 78 ASP A O 1
ATOM 604 N N . LYS A 1 79 ? 1.960 5.522 -7.453 1.00 94.81 79 LYS A N 1
ATOM 605 C CA . LYS A 1 79 ? 2.522 6.811 -7.056 1.00 94.81 79 LYS A CA 1
ATOM 606 C C . LYS A 1 79 ? 2.819 7.639 -8.303 1.00 94.81 79 LYS A C 1
ATOM 608 O O . LYS A 1 79 ? 3.550 7.201 -9.191 1.00 94.81 79 LYS A O 1
ATOM 613 N N . SER A 1 80 ? 2.362 8.891 -8.331 1.00 94.94 80 SER A N 1
ATOM 614 C CA . SER A 1 80 ? 2.538 9.767 -9.502 1.00 94.94 80 SER A CA 1
ATOM 615 C C . SER A 1 80 ? 4.002 9.953 -9.935 1.00 94.94 80 SER A C 1
ATOM 617 O O . SER A 1 80 ? 4.275 10.162 -11.113 1.00 94.94 80 SER A O 1
ATOM 619 N N . SER A 1 81 ? 4.961 9.846 -9.007 1.00 93.88 81 SER A N 1
ATOM 620 C CA . SER A 1 81 ? 6.398 9.872 -9.315 1.00 93.88 81 SER A CA 1
ATOM 621 C C . SER A 1 81 ? 6.848 8.745 -10.248 1.00 93.88 81 SER A C 1
ATOM 623 O O . SER 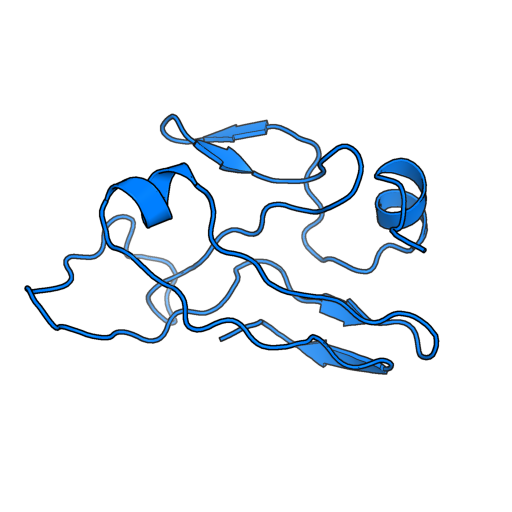A 1 81 ? 7.772 8.958 -11.032 1.00 93.88 81 SER A O 1
ATOM 625 N N . TRP A 1 82 ? 6.205 7.579 -10.169 1.00 93.06 82 TRP A N 1
ATOM 626 C CA . TRP A 1 82 ? 6.466 6.416 -11.015 1.00 93.06 82 TRP A CA 1
ATOM 627 C C . TRP A 1 82 ? 5.598 6.426 -12.270 1.00 93.06 82 TRP A C 1
ATOM 629 O O . TRP A 1 82 ? 6.126 6.241 -13.365 1.00 93.06 82 TRP A O 1
ATOM 639 N N . ALA A 1 83 ? 4.323 6.801 -12.138 1.00 94.06 83 ALA A N 1
ATOM 640 C CA . ALA A 1 83 ? 3.421 6.945 -13.280 1.00 94.06 83 ALA A CA 1
ATOM 641 C C . ALA A 1 83 ? 3.962 7.944 -14.325 1.00 94.06 83 ALA A C 1
ATOM 643 O O . ALA A 1 83 ? 3.953 7.668 -15.521 1.00 94.06 83 ALA A O 1
ATOM 644 N N . ARG A 1 84 ? 4.548 9.075 -13.891 1.00 95.38 84 ARG A N 1
ATOM 645 C CA . ARG A 1 84 ? 5.200 10.051 -14.795 1.00 95.38 84 ARG A CA 1
ATOM 646 C C . ARG A 1 84 ? 6.431 9.505 -15.532 1.00 95.38 84 ARG A C 1
ATOM 648 O O . ARG A 1 84 ? 6.882 10.132 -16.484 1.00 95.38 84 ARG A O 1
ATOM 655 N N . LYS A 1 85 ? 6.989 8.378 -15.084 1.00 91.88 85 LYS A N 1
ATOM 656 C CA . LYS A 1 85 ? 8.112 7.677 -15.722 1.00 91.88 85 LYS A CA 1
ATOM 657 C C . LYS A 1 85 ? 7.654 6.483 -16.569 1.00 91.88 85 LYS A C 1
ATOM 659 O O . LYS A 1 85 ? 8.500 5.742 -17.054 1.00 91.88 85 LYS A O 1
ATOM 664 N N . GLY A 1 86 ? 6.343 6.293 -16.738 1.00 91.38 86 GLY A N 1
ATOM 665 C CA . GLY A 1 86 ? 5.777 5.180 -17.501 1.00 91.38 86 GLY A CA 1
ATOM 666 C C . GLY A 1 86 ? 5.796 3.836 -16.770 1.00 91.38 86 GLY A C 1
ATOM 667 O O . GLY A 1 86 ? 5.601 2.812 -17.413 1.00 91.38 86 GLY A O 1
ATOM 668 N N . LEU A 1 87 ? 6.034 3.824 -15.452 1.00 91.62 87 LEU A N 1
ATOM 669 C CA . LEU A 1 87 ? 5.940 2.614 -14.635 1.00 91.62 87 LEU A CA 1
ATOM 670 C C . LEU A 1 87 ? 4.525 2.486 -14.056 1.00 91.62 87 LEU A C 1
ATOM 672 O O . LEU A 1 87 ? 4.042 3.421 -13.415 1.00 91.62 87 LEU A O 1
ATOM 676 N N . THR A 1 88 ? 3.906 1.322 -14.251 1.00 92.06 88 THR A N 1
ATOM 677 C CA . THR A 1 88 ? 2.558 0.980 -13.769 1.00 92.06 88 THR A CA 1
ATOM 678 C C . THR A 1 88 ? 2.606 -0.303 -12.947 1.00 92.06 88 THR A C 1
ATOM 680 O O . THR A 1 88 ? 3.248 -1.253 -13.397 1.00 92.06 88 THR A O 1
ATOM 683 N N . VAL A 1 89 ? 1.907 -0.376 -11.809 1.00 89.19 89 VAL A N 1
ATOM 684 C CA . VAL A 1 89 ? 1.925 -1.582 -10.947 1.00 89.19 89 VAL A CA 1
ATOM 685 C C . VAL A 1 89 ? 0.699 -2.497 -11.107 1.00 89.19 89 VAL A C 1
ATOM 687 O O . VAL A 1 89 ? 0.509 -3.405 -10.318 1.00 89.19 89 VAL A O 1
ATOM 690 N N . GLN A 1 90 ? -0.132 -2.284 -12.137 1.00 89.88 90 GLN A N 1
ATOM 691 C CA . GLN A 1 90 ? -1.308 -3.124 -12.449 1.00 89.88 90 GLN A CA 1
ATOM 692 C C . GLN A 1 90 ? -2.236 -3.379 -11.242 1.00 89.88 90 GLN A C 1
ATOM 694 O O . GLN A 1 90 ? -2.568 -4.510 -10.903 1.00 89.88 90 GLN A O 1
ATOM 699 N N . ASN A 1 91 ? -2.663 -2.288 -10.605 1.00 87.38 91 ASN A N 1
ATOM 700 C CA . ASN A 1 91 ? -3.402 -2.303 -9.344 1.00 87.38 91 ASN A CA 1
ATOM 701 C C . ASN A 1 91 ? -4.712 -3.113 -9.352 1.00 87.38 91 ASN A C 1
ATOM 703 O O . ASN A 1 91 ? -5.474 -3.096 -10.322 1.00 87.38 91 ASN A O 1
ATOM 707 N N . THR A 1 92 ? -5.018 -3.703 -8.197 1.00 92.00 92 THR A N 1
ATOM 708 C CA . THR A 1 92 ? -6.288 -4.365 -7.865 1.00 92.00 92 THR A CA 1
ATOM 709 C C . THR A 1 92 ? -6.865 -3.794 -6.556 1.00 92.00 92 THR A C 1
ATOM 711 O O . THR A 1 92 ? -6.449 -2.726 -6.092 1.00 92.00 92 THR A O 1
ATOM 714 N N . VAL A 1 93 ? -7.866 -4.466 -5.982 1.00 97.44 93 VAL A N 1
ATOM 715 C CA . VAL A 1 93 ? -8.461 -4.128 -4.681 1.00 97.44 93 VAL A CA 1
ATOM 716 C C . VA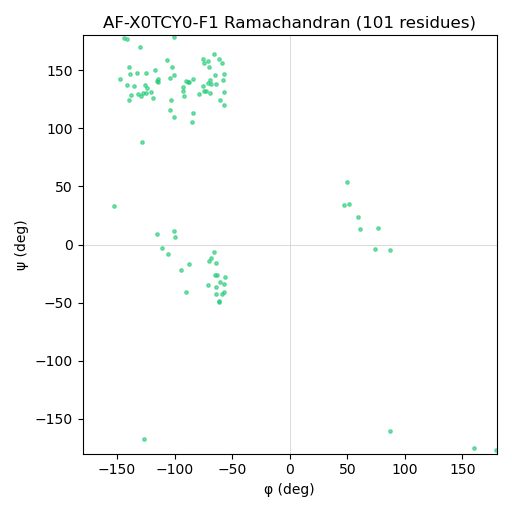L A 1 93 ? -7.945 -5.063 -3.591 1.00 97.44 93 VAL A C 1
ATOM 718 O O . VAL A 1 93 ? -7.586 -6.208 -3.859 1.00 97.44 93 VAL A O 1
ATOM 721 N N . ILE A 1 94 ? -7.932 -4.574 -2.354 1.00 98.12 94 ILE A N 1
ATOM 722 C CA . ILE A 1 94 ? -7.661 -5.371 -1.158 1.00 98.12 94 ILE A CA 1
ATOM 723 C C . ILE A 1 94 ? -9.011 -5.671 -0.510 1.00 98.12 94 ILE A C 1
ATOM 725 O O . ILE A 1 94 ? -9.670 -4.753 -0.014 1.00 98.12 94 ILE A O 1
ATOM 729 N N . GLU A 1 95 ? -9.436 -6.929 -0.570 1.00 98.50 95 GLU A N 1
ATOM 730 C CA . GLU A 1 95 ? -10.764 -7.352 -0.120 1.00 98.50 95 GLU A CA 1
ATOM 731 C C . GLU A 1 95 ? -10.914 -7.293 1.412 1.00 98.50 95 GLU A C 1
ATOM 733 O O . GLU A 1 95 ? -9.923 -7.460 2.136 1.00 98.50 95 GLU A O 1
ATOM 738 N N . PRO A 1 96 ? -12.142 -7.103 1.928 1.00 98.50 96 PRO A N 1
ATOM 739 C CA . PRO A 1 96 ? -12.401 -7.214 3.358 1.00 98.50 96 PRO A CA 1
ATOM 740 C C . PRO A 1 96 ? -12.014 -8.592 3.913 1.00 98.50 96 PRO A C 1
ATOM 742 O O . PRO A 1 96 ? -12.193 -9.615 3.250 1.00 98.50 96 PRO A O 1
ATOM 745 N N . GLY A 1 97 ? -11.448 -8.614 5.121 1.00 98.25 97 GLY A N 1
ATOM 746 C CA . GLY A 1 97 ? -10.960 -9.835 5.780 1.00 98.25 97 GLY A CA 1
ATOM 747 C C . GLY A 1 97 ? -9.653 -10.411 5.208 1.00 98.25 97 GLY A C 1
ATOM 748 O O . GLY A 1 97 ? -9.117 -11.390 5.736 1.00 98.25 97 GLY A O 1
ATOM 749 N N . TRP A 1 98 ? -9.101 -9.834 4.134 1.00 98.50 98 TRP A N 1
ATOM 750 C CA . TRP A 1 98 ? -7.864 -10.325 3.527 1.00 98.50 98 TRP A CA 1
ATOM 751 C C . TRP A 1 98 ? -6.629 -10.040 4.396 1.00 98.50 98 TRP A C 1
ATOM 753 O O . TRP A 1 98 ? -6.468 -8.944 4.938 1.00 98.50 98 TRP A O 1
ATOM 763 N N . CYS A 1 99 ? -5.721 -11.020 4.483 1.00 98.31 99 CYS A N 1
ATOM 764 C CA . CYS A 1 99 ? -4.454 -10.905 5.207 1.00 98.31 99 CYS A CA 1
ATOM 765 C C . CYS A 1 99 ? -3.272 -11.330 4.324 1.00 98.31 99 CYS A C 1
ATOM 767 O O . CYS A 1 99 ? -3.270 -12.447 3.802 1.00 98.31 99 CYS A O 1
ATOM 769 N N . GLY A 1 100 ? -2.240 -10.492 4.199 1.00 97.31 100 GLY A N 1
ATOM 770 C CA . GLY A 1 100 ? -1.054 -10.830 3.406 1.00 97.31 100 GLY A CA 1
ATOM 771 C C . GLY A 1 100 ? -0.198 -9.641 2.975 1.00 97.31 100 GLY A C 1
ATOM 772 O O . GLY A 1 100 ? -0.445 -8.498 3.354 1.00 97.31 100 GLY A O 1
ATOM 773 N N . TYR A 1 101 ? 0.827 -9.933 2.176 1.00 96.06 101 TYR A N 1
ATOM 774 C CA . TYR A 1 101 ? 1.632 -8.940 1.461 1.00 96.06 101 TYR A CA 1
ATOM 775 C C . TYR A 1 101 ? 1.042 -8.740 0.069 1.00 96.06 101 TYR A C 1
ATOM 777 O O . TYR A 1 101 ? 0.677 -9.722 -0.583 1.00 96.06 101 TYR A O 1
ATOM 785 N N . LEU A 1 102 ? 0.911 -7.492 -0.379 1.00 95.50 102 LEU A N 1
ATOM 786 C CA . LEU A 1 102 ? 0.472 -7.233 -1.750 1.00 95.50 102 LEU A CA 1
ATOM 787 C C . LEU A 1 102 ? 1.587 -7.669 -2.700 1.00 95.50 102 LEU A C 1
ATOM 789 O O . LEU A 1 102 ? 2.756 -7.472 -2.378 1.00 95.50 102 LEU A O 1
ATOM 793 N N . THR A 1 103 ? 1.219 -8.260 -3.835 1.00 92.44 103 THR A N 1
ATOM 794 C CA . THR A 1 103 ? 2.136 -8.628 -4.926 1.00 92.44 103 THR A CA 1
ATOM 795 C C . THR A 1 103 ? 2.026 -7.617 -6.064 1.00 92.44 103 THR A C 1
ATOM 797 O O . THR A 1 103 ? 0.873 -7.229 -6.351 1.00 92.44 103 THR A O 1
#

Secondary structure (DSSP, 8-state):
-PPPHHHHHHHT-EES---SEEETTEEEEE-SSSEE--EESSTTS--S---PPTT-----EESSEEE--TT--EE----HHHHTTT------EE-TT-EEE--

Nearest PDB structures (foldseek):
  3km3-assembly1_A  TM=7.210E-01  e=1.453E-05  Anaplasma phagocytophilum str. HZ
  3km3-assembly1_B  TM=6.941E-01  e=2.092E-04  Anaplasma phagocytophilum str. HZ
  4dhk-assembly2_B  TM=6.938E-01  e=4.900E-04  Burkholderia thailandensis E264
  2zdc-assembly1_C  TM=6.262E-01  e=2.195E-02  unclassified
  2yzj-assembly1_C  TM=6.227E-01  e=8.095E-02  Sulfurisphaera tokodaii

Mean predicted aligned error: 3.66 Å

Foldseek 3Di:
DFDALVRVVVVPFKPPADDWDDDPRDIFHGDGRDGRWDWAQDPVSPDPDDDADVVGDGDIWTPMKGQAAQPDKAWDDDDVVQVVVVDDPPTDMRHHRDIGIHD